Protein AF-A0A969ATQ9-F1 (afdb_monomer_lite)

Secondary structure (DSSP, 8-state):
-HHHHHHHTSHHHHHHHHHHHHHHHHHHHHHHHHHHT-S-S-EEEEETTEEEEEEE-SSEEEEEETTEEEEEEEE-GGGT--EEEEESS--HHHHHHHHHHHHHHHHHHHHHHHTS-------

Foldseek 3Di:
DVVVVVVCPPPVNVVVVVQLVVLVVVVVLLVLLCVLVPPDAWDWDDDPNWIWIWGDPPFKIFIDIPNHTQKIWGHPVVVVDTIDIDGDNDDVVNVVVSVVSSVVSVVVVVVVVVPPDPPDPDD

Structure (mmCIF, N/CA/C/O backbone):
data_AF-A0A969ATQ9-F1
#
_entry.id   AF-A0A969ATQ9-F1
#
loop_
_atom_site.group_PDB
_atom_site.id
_atom_site.type_symbol
_atom_site.label_atom_id
_atom_site.label_alt_id
_atom_site.label_comp_id
_atom_site.label_asym_id
_atom_site.label_entity_id
_atom_site.label_seq_id
_atom_site.pdbx_PDB_ins_code
_atom_site.Cartn_x
_atom_site.Cartn_y
_atom_site.Cartn_z
_atom_site.occupancy
_atom_site.B_iso_or_equiv
_atom_site.auth_seq_id
_atom_site.auth_comp_id
_atom_site.auth_asym_id
_atom_site.auth_atom_id
_atom_site.pdbx_PDB_model_num
ATOM 1 N N . MET A 1 1 ? 30.733 -2.171 -19.144 1.00 54.03 1 MET A N 1
ATOM 2 C CA . MET A 1 1 ? 30.346 -2.532 -17.755 1.00 54.03 1 MET A CA 1
ATOM 3 C C . MET A 1 1 ? 30.387 -1.328 -16.807 1.00 54.03 1 MET A C 1
ATOM 5 O O . MET A 1 1 ? 29.438 -1.162 -16.057 1.00 54.03 1 MET A O 1
ATOM 9 N N . ASN A 1 2 ? 31.402 -0.451 -16.878 1.00 58.47 2 ASN A N 1
ATOM 10 C CA . ASN A 1 2 ? 31.470 0.774 -16.056 1.00 58.47 2 ASN A CA 1
ATOM 11 C C . ASN A 1 2 ? 30.439 1.862 -16.424 1.00 58.47 2 ASN A C 1
ATOM 13 O O . ASN A 1 2 ? 29.992 2.584 -15.541 1.00 58.47 2 ASN A O 1
ATOM 17 N N . GLU A 1 3 ? 30.018 1.957 -17.688 1.00 59.50 3 GLU A N 1
ATOM 18 C CA . GLU A 1 3 ? 29.019 2.951 -18.130 1.00 59.50 3 GLU A CA 1
ATOM 19 C C . GLU A 1 3 ? 27.618 2.668 -17.566 1.00 59.50 3 GLU A C 1
ATOM 21 O O . GLU A 1 3 ? 27.006 3.561 -16.994 1.00 59.50 3 GLU A O 1
ATOM 26 N N . LEU A 1 4 ? 27.177 1.404 -17.576 1.00 60.62 4 LEU A N 1
ATOM 27 C CA . LEU A 1 4 ? 25.918 0.956 -16.956 1.00 60.62 4 LEU A CA 1
ATOM 28 C C . LEU A 1 4 ? 25.851 1.252 -15.447 1.00 60.62 4 LEU A C 1
ATOM 30 O O . LEU A 1 4 ? 24.811 1.640 -14.925 1.00 60.62 4 LEU A O 1
ATOM 34 N N . ILE A 1 5 ? 26.966 1.084 -14.729 1.00 62.25 5 ILE A N 1
ATOM 35 C CA . ILE A 1 5 ? 27.036 1.375 -13.288 1.00 62.25 5 ILE A CA 1
ATOM 36 C C . ILE A 1 5 ? 26.947 2.887 -13.035 1.00 62.25 5 ILE A C 1
ATOM 38 O O . ILE A 1 5 ? 26.362 3.304 -12.037 1.00 62.25 5 ILE A O 1
ATOM 42 N N . ASN A 1 6 ? 27.507 3.708 -13.924 1.00 60.72 6 ASN A N 1
ATOM 43 C CA . ASN A 1 6 ? 27.427 5.164 -13.825 1.00 60.72 6 ASN A CA 1
ATOM 44 C C . ASN A 1 6 ? 26.039 5.699 -14.209 1.00 60.72 6 ASN A C 1
ATOM 46 O O . ASN A 1 6 ? 25.562 6.620 -13.552 1.00 60.72 6 ASN A O 1
ATOM 50 N N . GLU A 1 7 ? 25.356 5.093 -15.184 1.00 62.19 7 GLU A N 1
ATOM 51 C CA . GLU A 1 7 ? 23.954 5.398 -15.512 1.00 62.19 7 GLU A CA 1
ATOM 52 C C . GLU A 1 7 ? 23.001 5.063 -14.361 1.00 62.19 7 GLU A C 1
ATOM 54 O O . GLU A 1 7 ? 22.142 5.868 -14.012 1.00 62.19 7 GLU A O 1
ATOM 59 N N . LEU A 1 8 ? 23.191 3.921 -13.694 1.00 60.22 8 LEU A N 1
ATOM 60 C CA . LEU A 1 8 ? 22.383 3.537 -12.529 1.00 60.22 8 LEU A CA 1
ATOM 61 C C . LEU A 1 8 ? 22.577 4.468 -11.323 1.00 60.22 8 LEU A C 1
ATOM 63 O O . LEU A 1 8 ? 21.691 4.563 -10.478 1.00 60.22 8 LEU A O 1
ATOM 67 N N . LYS A 1 9 ? 23.722 5.154 -11.240 1.00 69.19 9 LYS A N 1
ATOM 68 C CA . LYS A 1 9 ? 24.027 6.138 -10.191 1.00 69.19 9 LYS A CA 1
ATOM 69 C C . LYS A 1 9 ? 23.530 7.544 -10.517 1.00 69.19 9 LYS A C 1
ATOM 71 O O . LYS A 1 9 ? 23.678 8.431 -9.676 1.00 69.19 9 LYS A O 1
ATOM 76 N N . GLN A 1 10 ? 22.964 7.769 -11.704 1.00 81.88 10 GLN A N 1
ATOM 77 C CA . GLN A 1 10 ? 22.382 9.065 -12.024 1.00 81.88 10 GLN A CA 1
ATOM 78 C C . GLN A 1 10 ? 21.208 9.358 -11.077 1.00 81.88 10 GLN A C 1
ATOM 80 O O . GLN A 1 10 ? 20.430 8.446 -10.779 1.00 81.88 10 GLN A O 1
ATOM 85 N N . PRO A 1 11 ? 21.051 10.611 -10.612 1.00 76.75 11 PRO A N 1
ATOM 86 C CA . PRO A 1 11 ? 19.990 10.983 -9.677 1.00 76.75 11 PRO A CA 1
ATOM 87 C C . PRO A 1 11 ? 18.596 10.558 -10.149 1.00 76.75 11 PRO A C 1
ATOM 89 O O . PRO A 1 11 ? 17.841 9.986 -9.370 1.00 76.75 11 PRO A O 1
ATOM 92 N N . GLU A 1 12 ? 18.296 10.739 -11.437 1.00 79.19 12 GLU A N 1
ATOM 93 C CA . GLU A 1 12 ? 17.011 10.359 -12.039 1.00 79.19 12 GLU A CA 1
ATOM 94 C C . GLU A 1 12 ? 16.769 8.843 -12.009 1.00 79.19 12 GLU A C 1
ATOM 96 O O . GLU A 1 12 ? 15.657 8.379 -11.743 1.00 79.19 12 GLU A O 1
ATOM 101 N N . MET A 1 13 ? 17.814 8.043 -12.242 1.00 77.69 13 MET A N 1
ATOM 102 C CA . MET A 1 13 ? 17.712 6.587 -12.164 1.00 77.69 13 MET A CA 1
ATOM 103 C C . MET A 1 13 ? 17.587 6.098 -10.726 1.00 77.69 13 MET A C 1
ATOM 105 O O . MET A 1 13 ? 16.789 5.200 -10.459 1.00 77.69 13 MET A O 1
ATOM 109 N N . MET A 1 14 ? 18.302 6.716 -9.787 1.00 75.81 14 MET A N 1
ATOM 110 C CA . MET A 1 14 ? 18.145 6.435 -8.360 1.00 75.81 14 MET A CA 1
ATOM 111 C C . MET A 1 14 ? 16.742 6.799 -7.868 1.00 75.81 14 MET A C 1
ATOM 113 O O . MET A 1 14 ? 16.139 6.035 -7.117 1.00 75.81 14 MET A O 1
ATOM 117 N N . GLU A 1 15 ? 16.183 7.919 -8.325 1.00 76.88 15 GLU A N 1
ATOM 118 C CA . GLU A 1 15 ? 14.811 8.317 -8.012 1.00 76.88 15 GLU A CA 1
ATOM 119 C C . GLU A 1 15 ? 13.796 7.306 -8.556 1.00 76.88 15 GLU A C 1
ATOM 121 O O . GLU A 1 15 ? 12.925 6.847 -7.816 1.00 76.88 15 GLU A O 1
ATOM 126 N N . ARG A 1 16 ? 13.960 6.864 -9.809 1.00 74.50 16 ARG A N 1
ATOM 127 C CA . ARG A 1 16 ? 13.136 5.793 -10.390 1.00 74.50 16 ARG A CA 1
ATOM 128 C C . ARG A 1 16 ? 13.236 4.489 -9.603 1.00 74.50 16 ARG A C 1
ATOM 130 O O . ARG A 1 16 ? 12.211 3.881 -9.304 1.00 74.50 16 ARG A O 1
ATOM 137 N N . LEU A 1 17 ? 14.442 4.058 -9.238 1.00 77.56 17 LEU A N 1
ATOM 138 C CA . LEU A 1 17 ? 14.642 2.852 -8.429 1.00 77.56 17 LEU A CA 1
ATOM 139 C C . LEU A 1 17 ? 13.975 2.977 -7.054 1.00 77.56 17 LEU A C 1
ATOM 141 O O . LEU A 1 17 ? 13.333 2.029 -6.597 1.00 77.56 17 LEU A O 1
ATOM 145 N N . ASN A 1 18 ? 14.058 4.152 -6.429 1.00 78.00 18 ASN A N 1
ATOM 146 C CA . ASN A 1 18 ? 13.392 4.433 -5.162 1.00 78.00 18 ASN A CA 1
ATOM 147 C C . ASN A 1 18 ? 11.866 4.380 -5.294 1.00 78.00 18 ASN A C 1
ATOM 149 O O . ASN A 1 18 ? 11.220 3.755 -4.457 1.00 78.00 18 ASN A O 1
ATOM 153 N N . GLN A 1 19 ? 11.286 4.947 -6.355 1.00 74.94 19 GLN A N 1
ATOM 154 C CA . GLN A 1 19 ? 9.842 4.871 -6.615 1.00 74.94 19 GLN A CA 1
ATOM 155 C C . GLN A 1 19 ? 9.371 3.422 -6.812 1.00 74.94 19 GLN A C 1
ATOM 157 O O . GLN A 1 19 ? 8.338 3.023 -6.270 1.00 74.94 19 GLN A O 1
ATOM 162 N N . ILE A 1 20 ? 10.151 2.605 -7.530 1.00 75.38 20 ILE A N 1
ATOM 163 C CA . ILE A 1 20 ? 9.865 1.174 -7.721 1.00 75.38 20 ILE A CA 1
ATOM 164 C C . ILE A 1 20 ? 9.907 0.433 -6.380 1.00 75.38 20 ILE A C 1
ATOM 166 O O . ILE A 1 20 ? 8.990 -0.329 -6.060 1.00 75.38 20 ILE A O 1
ATOM 170 N N . ALA A 1 21 ? 10.952 0.657 -5.581 1.00 76.00 21 ALA A N 1
ATOM 171 C CA . ALA A 1 21 ? 11.116 0.025 -4.275 1.00 76.00 21 ALA A CA 1
ATOM 172 C C . ALA A 1 21 ? 10.016 0.449 -3.287 1.00 76.00 21 ALA A C 1
ATOM 174 O O . ALA A 1 21 ? 9.454 -0.383 -2.564 1.00 76.00 21 ALA A O 1
ATOM 175 N N . GLU A 1 22 ? 9.663 1.734 -3.279 1.00 75.44 22 GLU A N 1
ATOM 176 C CA . GLU A 1 22 ? 8.573 2.263 -2.467 1.00 75.44 22 GLU A CA 1
ATOM 177 C C . GLU A 1 22 ? 7.238 1.639 -2.890 1.00 75.44 22 GLU A C 1
ATOM 179 O O . GLU A 1 22 ? 6.455 1.199 -2.044 1.00 75.44 22 GLU A O 1
ATOM 184 N N . GLY A 1 23 ? 7.003 1.502 -4.195 1.00 74.81 23 GLY A N 1
ATOM 185 C CA . GLY A 1 23 ? 5.783 0.901 -4.706 1.00 74.81 23 GLY A CA 1
ATOM 186 C C . GLY A 1 23 ? 5.616 -0.568 -4.367 1.00 74.81 23 GLY A C 1
ATOM 187 O O . GLY A 1 23 ? 4.551 -0.976 -3.900 1.00 74.81 23 GLY A O 1
ATOM 188 N N . GLN A 1 24 ? 6.689 -1.347 -4.489 1.00 78.62 24 GLN A N 1
ATOM 189 C CA . GLN A 1 24 ? 6.706 -2.725 -4.003 1.00 78.62 24 GLN A CA 1
ATOM 190 C C . GLN A 1 24 ? 6.425 -2.797 -2.500 1.00 78.62 24 GLN A C 1
ATOM 192 O O . GLN A 1 24 ? 5.687 -3.674 -2.049 1.00 78.62 24 GLN A O 1
ATOM 197 N N . THR A 1 25 ? 6.988 -1.872 -1.720 1.00 81.81 25 THR A N 1
ATOM 198 C CA . THR A 1 25 ? 6.790 -1.823 -0.268 1.00 81.81 25 THR A CA 1
ATOM 199 C C . THR A 1 25 ? 5.322 -1.594 0.078 1.00 81.81 25 THR A C 1
ATOM 201 O O . THR A 1 25 ? 4.761 -2.357 0.865 1.00 81.81 25 THR A O 1
ATOM 204 N N . TRP A 1 26 ? 4.680 -0.596 -0.531 1.00 79.25 26 TRP A N 1
ATOM 205 C CA . TRP A 1 26 ? 3.278 -0.272 -0.262 1.00 79.25 26 TRP A CA 1
ATOM 206 C C . TRP A 1 26 ? 2.310 -1.344 -0.747 1.00 79.25 26 TRP A C 1
ATOM 208 O O . TRP A 1 26 ? 1.397 -1.704 -0.007 1.00 79.25 26 TRP A O 1
ATOM 218 N N . PHE A 1 27 ? 2.538 -1.901 -1.937 1.00 78.69 27 PHE A N 1
ATOM 219 C CA . PHE A 1 27 ? 1.718 -2.989 -2.463 1.00 78.69 27 PHE A CA 1
ATOM 220 C C . PHE A 1 27 ? 1.771 -4.219 -1.549 1.00 78.69 27 PHE A C 1
ATOM 222 O O . PHE A 1 27 ? 0.739 -4.713 -1.096 1.00 78.69 27 PHE A O 1
ATOM 229 N N . ASN A 1 28 ? 2.978 -4.654 -1.173 1.00 79.94 28 ASN A N 1
ATOM 230 C CA . ASN A 1 28 ? 3.152 -5.788 -0.268 1.00 79.94 28 ASN A CA 1
ATOM 231 C C . ASN A 1 28 ? 2.588 -5.507 1.132 1.00 79.94 28 ASN A C 1
ATOM 233 O O . ASN A 1 28 ? 2.060 -6.413 1.776 1.00 79.94 28 ASN A O 1
ATOM 237 N N . LEU A 1 29 ? 2.710 -4.273 1.630 1.00 78.94 29 LEU A N 1
ATOM 238 C CA . LEU A 1 29 ? 2.159 -3.881 2.925 1.00 78.94 29 LEU A CA 1
ATOM 239 C C . LEU A 1 29 ? 0.628 -3.910 2.907 1.00 78.94 29 LEU A C 1
ATOM 241 O O . LEU A 1 29 ? 0.034 -4.457 3.832 1.00 78.94 29 LEU A O 1
ATOM 245 N N . GLY A 1 30 ? -0.010 -3.388 1.859 1.00 76.44 30 GLY A N 1
ATOM 246 C CA . GLY A 1 30 ? -1.464 -3.424 1.731 1.00 76.44 30 GLY A CA 1
ATOM 247 C C . GLY A 1 30 ? -2.014 -4.838 1.574 1.00 76.44 30 GLY A C 1
ATOM 248 O O . GLY A 1 30 ? -2.958 -5.190 2.276 1.00 76.44 30 GLY A O 1
ATOM 249 N N . LEU A 1 31 ? -1.373 -5.687 0.761 1.00 75.62 31 LEU A N 1
ATOM 250 C CA . LEU A 1 31 ? -1.747 -7.103 0.667 1.00 75.62 31 LEU A CA 1
ATOM 251 C C . LEU A 1 31 ? -1.633 -7.817 2.018 1.00 75.62 31 LEU A C 1
ATOM 253 O O . LEU A 1 31 ? -2.562 -8.509 2.422 1.00 75.62 31 LEU A O 1
ATOM 257 N N . LYS A 1 32 ? -0.539 -7.599 2.761 1.00 74.88 32 LYS A N 1
ATOM 258 C CA . LYS A 1 32 ? -0.376 -8.164 4.112 1.00 74.88 32 LYS A CA 1
ATOM 259 C C . LYS A 1 32 ? -1.458 -7.681 5.069 1.00 74.88 32 LYS A C 1
ATOM 261 O O . LYS A 1 32 ? -1.962 -8.472 5.858 1.00 74.88 32 LYS A O 1
ATOM 266 N N . LEU A 1 33 ? -1.812 -6.397 5.020 1.00 73.62 33 LEU A N 1
ATOM 267 C CA . LEU A 1 33 ? -2.891 -5.848 5.841 1.00 73.62 33 LEU A CA 1
ATOM 268 C C . LEU A 1 33 ? -4.237 -6.510 5.523 1.00 73.62 33 LEU A C 1
ATOM 270 O O . LEU A 1 33 ? -4.994 -6.777 6.454 1.00 73.62 33 LEU A O 1
ATOM 274 N N . LEU A 1 34 ? -4.511 -6.801 4.249 1.00 71.56 34 LEU A N 1
ATOM 275 C CA . LEU A 1 34 ? -5.732 -7.475 3.804 1.00 71.56 34 LEU A CA 1
ATOM 276 C C . LEU A 1 34 ? -5.765 -8.953 4.205 1.00 71.56 34 LEU A C 1
ATOM 278 O O . LEU A 1 34 ? -6.737 -9.401 4.807 1.00 71.56 34 LEU A O 1
ATOM 282 N N . GLU A 1 35 ? -4.688 -9.693 3.943 1.00 70.50 35 GLU A N 1
ATOM 283 C CA . GLU A 1 35 ? -4.559 -11.109 4.309 1.00 70.50 35 GLU A CA 1
ATOM 284 C C . GLU A 1 35 ? -4.715 -11.306 5.826 1.00 70.50 35 GLU A C 1
ATOM 286 O O . GLU A 1 35 ? -5.451 -12.177 6.291 1.00 70.50 35 GLU A O 1
ATOM 291 N N . GLN A 1 36 ? -4.080 -10.440 6.619 1.00 65.19 36 GLN A N 1
ATOM 292 C CA . GLN A 1 36 ? -4.098 -10.511 8.081 1.00 65.19 36 GLN A CA 1
ATOM 293 C C . GLN A 1 36 ? -5.390 -9.971 8.713 1.00 65.19 36 GLN A C 1
ATOM 295 O O . GLN A 1 36 ? -5.660 -10.266 9.879 1.00 65.19 36 GLN A O 1
ATOM 300 N N . ALA A 1 37 ? -6.188 -9.188 7.981 1.00 60.06 37 ALA A N 1
ATOM 301 C CA . ALA A 1 37 ? -7.513 -8.750 8.422 1.00 60.06 37 ALA A CA 1
ATOM 302 C C . ALA A 1 37 ? -8.588 -9.843 8.259 1.00 60.06 37 ALA A C 1
ATOM 304 O O . ALA A 1 37 ? -9.698 -9.675 8.765 1.00 60.06 37 ALA A O 1
ATOM 305 N N . GLY A 1 38 ? -8.249 -10.967 7.616 1.00 48.66 38 GLY A N 1
ATOM 306 C CA . GLY A 1 38 ? -9.200 -11.981 7.178 1.00 48.66 38 GLY A CA 1
ATOM 307 C C . GLY A 1 38 ? -9.902 -11.513 5.906 1.00 48.66 38 GLY A C 1
ATOM 308 O O . GLY A 1 38 ? -10.359 -10.373 5.836 1.00 48.66 38 GLY A O 1
ATOM 309 N N . GLN A 1 39 ? -9.975 -12.382 4.896 1.00 46.41 39 GLN A N 1
ATOM 310 C CA . GLN A 1 39 ? -10.693 -12.133 3.644 1.00 46.41 39 GLN A CA 1
ATOM 311 C C . GLN A 1 39 ? -12.176 -11.833 3.920 1.00 46.41 39 GLN A C 1
ATOM 313 O O . GLN A 1 39 ? -13.029 -12.715 3.943 1.00 46.41 39 GLN A O 1
ATOM 318 N N . ARG A 1 40 ? -12.484 -10.565 4.158 1.00 40.09 40 ARG A N 1
ATOM 319 C CA . ARG A 1 40 ? -13.779 -9.959 3.888 1.00 40.09 40 ARG A CA 1
ATOM 320 C C . ARG A 1 40 ? -13.476 -8.787 2.980 1.00 40.09 40 ARG A C 1
ATOM 322 O O . ARG A 1 40 ? -12.660 -7.938 3.338 1.00 40.09 40 ARG A O 1
ATOM 329 N N . GLU A 1 41 ? -14.054 -8.825 1.788 1.00 39.91 41 GLU A N 1
ATOM 330 C CA . GLU A 1 41 ? -14.054 -7.711 0.848 1.00 39.91 41 GLU A CA 1
ATOM 331 C C . GLU A 1 41 ? -14.325 -6.414 1.619 1.00 39.91 41 GLU A C 1
ATOM 333 O O . GLU A 1 41 ? -15.332 -6.293 2.314 1.00 39.91 41 GLU A O 1
ATOM 338 N N . GLY A 1 42 ? -13.367 -5.489 1.566 1.00 51.66 42 GLY A N 1
ATOM 339 C CA . GLY A 1 42 ? -13.509 -4.162 2.143 1.00 51.66 42 GLY A CA 1
ATOM 340 C C . GLY A 1 42 ? -13.529 -4.086 3.671 1.00 51.66 42 GLY A C 1
ATOM 341 O O . GLY A 1 42 ? -14.571 -3.858 4.284 1.00 51.66 42 GLY A O 1
ATOM 342 N N . ASN A 1 43 ? -12.364 -4.173 4.316 1.00 56.56 43 ASN A N 1
ATOM 343 C CA . ASN A 1 43 ? -12.280 -3.983 5.765 1.00 56.56 43 ASN A CA 1
ATOM 344 C C . ASN A 1 43 ? -11.830 -2.562 6.135 1.00 56.56 43 ASN A C 1
ATOM 346 O O . ASN A 1 43 ? -10.660 -2.186 6.053 1.00 56.56 43 ASN A O 1
ATOM 350 N N . MET A 1 44 ? -12.813 -1.792 6.597 1.00 54.97 44 MET A N 1
ATOM 351 C CA . MET A 1 44 ? -12.714 -0.437 7.127 1.00 54.97 44 MET A CA 1
ATOM 352 C C . MET A 1 44 ? -12.003 -0.419 8.495 1.00 54.97 44 MET A C 1
ATOM 354 O O . MET A 1 44 ? -12.448 -1.056 9.451 1.00 54.97 44 MET A O 1
ATOM 358 N N . LYS A 1 45 ? -10.907 0.334 8.634 1.00 59.66 45 LYS A N 1
ATOM 359 C CA . LYS A 1 45 ? -10.157 0.488 9.890 1.00 59.66 45 LYS A CA 1
ATOM 360 C C . LYS A 1 45 ? -10.081 1.954 10.305 1.00 59.66 45 LYS A C 1
ATOM 362 O O . LYS A 1 45 ? -9.429 2.773 9.662 1.00 59.66 45 LYS A O 1
ATOM 367 N N . ARG A 1 46 ? -10.726 2.285 11.425 1.00 53.12 46 ARG A N 1
ATOM 368 C CA . ARG A 1 46 ? -10.760 3.646 11.979 1.00 53.12 46 ARG A CA 1
ATOM 369 C C . ARG A 1 46 ? -9.595 3.892 12.933 1.00 53.12 46 ARG A C 1
ATOM 371 O O . ARG A 1 46 ? -9.436 3.171 13.915 1.00 53.12 46 ARG A O 1
ATOM 378 N N . ILE A 1 47 ? -8.783 4.914 12.663 1.00 56.91 47 ILE A N 1
ATOM 379 C CA . ILE A 1 47 ? -7.610 5.293 13.459 1.00 56.91 47 IL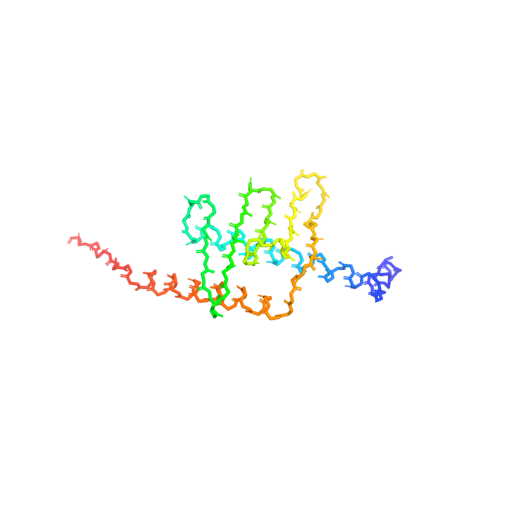E A CA 1
ATOM 380 C C . ILE A 1 47 ? -7.506 6.811 13.553 1.00 56.91 47 ILE A C 1
ATOM 382 O O . ILE A 1 47 ? -7.488 7.509 12.545 1.00 56.91 47 ILE A O 1
ATOM 386 N N . ARG A 1 48 ? -7.400 7.323 14.789 1.00 57.72 48 ARG A N 1
ATOM 387 C CA . ARG A 1 48 ? -7.297 8.767 15.089 1.00 57.72 48 ARG A CA 1
ATOM 388 C C . ARG A 1 48 ? -8.431 9.599 14.465 1.00 57.72 48 ARG A C 1
ATOM 390 O O . ARG A 1 48 ? -8.203 10.691 13.966 1.00 57.72 48 ARG A O 1
ATOM 397 N N . GLY A 1 49 ? -9.649 9.057 14.451 1.00 63.88 49 GLY A N 1
ATOM 398 C CA . GLY A 1 49 ? -10.817 9.717 13.858 1.00 63.88 49 GLY A CA 1
ATOM 399 C C . GLY A 1 49 ? -10.914 9.603 12.334 1.00 63.88 49 GLY A C 1
ATOM 400 O O . GLY A 1 49 ? -12.001 9.824 11.813 1.00 63.88 49 GLY A O 1
ATOM 401 N N . GLN A 1 50 ? -9.848 9.179 11.649 1.00 69.38 50 GLN A N 1
ATOM 402 C CA . GLN A 1 50 ? -9.844 8.927 10.211 1.00 69.38 50 GLN A CA 1
ATOM 403 C C . GLN A 1 50 ? -10.127 7.460 9.911 1.00 69.38 50 GLN A C 1
ATOM 405 O O . GLN A 1 50 ? -9.659 6.565 10.619 1.00 69.38 50 GLN A O 1
ATOM 410 N N . THR A 1 51 ? -10.885 7.208 8.857 1.00 77.81 51 THR A N 1
ATOM 411 C CA . THR A 1 51 ? -11.252 5.859 8.443 1.00 77.81 51 THR A CA 1
ATOM 412 C C . THR A 1 51 ? -10.441 5.474 7.220 1.00 77.81 51 THR A C 1
ATOM 414 O O . THR A 1 51 ? -10.577 6.104 6.178 1.00 77.81 51 THR A O 1
ATOM 417 N N . TYR A 1 52 ? -9.602 4.447 7.342 1.00 82.31 52 TYR A N 1
ATOM 418 C CA . TYR A 1 52 ? -8.867 3.887 6.214 1.00 82.31 52 TYR A CA 1
ATOM 419 C C . TYR A 1 52 ? -9.574 2.646 5.704 1.00 82.31 52 TYR A C 1
ATOM 421 O O . TYR A 1 52 ? -9.978 1.793 6.493 1.00 82.31 52 TYR A O 1
ATOM 429 N N . PHE A 1 53 ? -9.681 2.525 4.394 1.00 81.12 53 PHE A N 1
ATOM 430 C CA . PHE A 1 53 ? -10.220 1.346 3.742 1.00 81.12 53 PHE A CA 1
ATOM 431 C C . PHE A 1 53 ? -9.210 0.847 2.723 1.00 81.12 53 PHE A C 1
ATOM 433 O O . PHE A 1 53 ? -8.595 1.640 2.012 1.00 81.12 53 PHE A O 1
ATOM 440 N N . LEU A 1 54 ? -8.992 -0.463 2.717 1.00 82.94 54 LEU A N 1
ATOM 441 C CA . LEU A 1 54 ? -8.106 -1.115 1.772 1.00 82.94 54 LEU A CA 1
ATOM 442 C C . LEU A 1 54 ? -8.940 -2.079 0.938 1.00 82.94 54 LEU A C 1
ATOM 444 O O . LEU A 1 54 ? -9.727 -2.852 1.485 1.00 82.94 54 LEU A O 1
ATOM 448 N N . GLU A 1 55 ? -8.723 -2.040 -0.366 1.00 79.88 55 GLU A N 1
ATOM 449 C CA . GLU A 1 55 ? -9.347 -2.924 -1.339 1.00 79.88 55 GLU A CA 1
ATOM 450 C C . GLU A 1 55 ? -8.266 -3.544 -2.215 1.00 79.88 55 GLU A C 1
ATOM 452 O O . GLU A 1 55 ? -7.272 -2.894 -2.543 1.00 79.88 55 GLU A O 1
ATOM 457 N N . SER A 1 56 ? -8.436 -4.812 -2.572 1.00 80.81 56 SER A N 1
ATOM 458 C CA . SER A 1 56 ? -7.573 -5.481 -3.536 1.00 80.81 56 SER A CA 1
ATOM 459 C C . SER A 1 56 ? -8.362 -6.539 -4.282 1.00 80.81 56 SER A C 1
ATOM 461 O O . SER A 1 56 ? -9.121 -7.289 -3.673 1.00 80.81 56 SER A O 1
ATOM 463 N N . ASP A 1 57 ? -8.108 -6.638 -5.580 1.00 78.31 57 ASP A N 1
ATOM 464 C CA . ASP A 1 57 ? -8.571 -7.723 -6.450 1.00 78.31 57 ASP A CA 1
ATOM 465 C C . ASP A 1 57 ? -7.483 -8.808 -6.652 1.00 78.31 57 ASP A C 1
ATOM 467 O O . ASP A 1 57 ? -7.594 -9.678 -7.515 1.00 78.31 57 ASP A O 1
ATOM 471 N N . GLY A 1 58 ? -6.390 -8.748 -5.878 1.00 72.88 58 GLY A N 1
ATOM 472 C CA . GLY A 1 58 ? -5.214 -9.614 -6.011 1.00 72.88 58 GLY A CA 1
ATOM 473 C C . GLY A 1 58 ? -4.189 -9.159 -7.060 1.00 72.88 58 GLY A C 1
ATOM 474 O O . GLY A 1 58 ? -3.050 -9.628 -7.027 1.00 72.88 58 GLY A O 1
ATOM 475 N N . GLN A 1 59 ? -4.544 -8.235 -7.954 1.00 82.19 59 GLN A N 1
ATOM 476 C CA . GLN A 1 59 ? -3.643 -7.610 -8.927 1.00 82.19 59 GLN A CA 1
ATOM 477 C C . GLN A 1 59 ? -3.443 -6.110 -8.668 1.00 82.19 59 GLN A C 1
ATOM 479 O O . GLN A 1 59 ? -2.424 -5.544 -9.056 1.00 82.19 59 GLN A O 1
ATOM 484 N N . SER A 1 60 ? -4.370 -5.465 -7.982 1.00 84.31 60 SER A N 1
ATOM 485 C CA . SER A 1 60 ? -4.350 -4.063 -7.610 1.00 84.31 60 SER A CA 1
ATOM 486 C C . SER A 1 60 ? -4.580 -3.904 -6.110 1.00 84.31 60 SER A C 1
ATOM 488 O O . SER A 1 60 ? -5.075 -4.802 -5.430 1.00 84.31 60 SER A O 1
ATOM 490 N N . LEU A 1 61 ? -4.154 -2.769 -5.576 1.00 85.44 61 LEU A N 1
ATOM 491 C CA . LEU A 1 61 ? -4.382 -2.341 -4.207 1.00 85.44 61 LEU A CA 1
ATOM 492 C C . LEU A 1 61 ? -4.850 -0.891 -4.248 1.00 85.44 61 LEU A C 1
ATOM 494 O O . LEU A 1 61 ? -4.134 -0.027 -4.754 1.00 85.44 61 LEU A O 1
ATOM 498 N N . LEU A 1 62 ? -5.999 -0.618 -3.648 1.00 87.50 62 LEU A N 1
ATOM 499 C CA . LEU A 1 62 ? -6.519 0.722 -3.434 1.00 87.50 62 LEU A CA 1
ATOM 500 C C . LEU A 1 62 ? -6.545 1.022 -1.935 1.00 87.50 62 LEU A C 1
ATOM 502 O O . LEU A 1 62 ? -7.014 0.218 -1.131 1.00 87.50 62 LEU A O 1
ATOM 506 N N . ILE A 1 63 ? -6.039 2.194 -1.559 1.00 87.69 63 ILE A N 1
ATOM 507 C CA . ILE A 1 63 ? -6.119 2.721 -0.199 1.00 87.69 63 ILE A CA 1
ATOM 508 C C . ILE A 1 63 ? -6.978 3.977 -0.236 1.00 87.69 63 ILE A C 1
ATOM 510 O O . ILE A 1 63 ? -6.657 4.947 -0.929 1.00 87.69 63 ILE A O 1
ATOM 514 N N . MET A 1 64 ? -8.042 3.966 0.555 1.00 88.31 64 MET A N 1
ATOM 515 C CA . MET A 1 64 ? -8.949 5.087 0.738 1.00 88.31 64 MET A CA 1
ATOM 516 C C . MET A 1 64 ? -8.868 5.630 2.163 1.00 88.31 64 MET A C 1
ATOM 518 O O . MET A 1 64 ? -8.619 4.888 3.115 1.00 88.31 64 MET A O 1
ATOM 522 N N . ARG A 1 65 ? -9.100 6.933 2.308 1.00 89.25 65 ARG A N 1
ATOM 523 C CA . ARG A 1 65 ? -9.188 7.650 3.582 1.00 89.25 65 ARG A CA 1
ATOM 524 C C . ARG A 1 65 ? -10.460 8.486 3.578 1.00 89.25 65 ARG A C 1
ATOM 526 O O . ARG A 1 65 ? -10.583 9.395 2.763 1.00 89.25 65 ARG A O 1
ATOM 533 N N . ASN A 1 66 ? -11.386 8.181 4.484 1.00 86.38 66 ASN A N 1
ATOM 534 C CA . ASN A 1 66 ? -12.735 8.756 4.531 1.00 86.38 66 ASN A CA 1
ATOM 535 C C . ASN A 1 66 ? -13.422 8.669 3.152 1.00 86.38 66 ASN A C 1
ATOM 537 O O . ASN A 1 66 ? -13.839 9.683 2.600 1.00 86.38 66 ASN A O 1
ATOM 541 N N . ASP A 1 67 ? -13.419 7.461 2.576 1.00 84.56 67 ASP A N 1
ATOM 542 C CA . ASP A 1 67 ? -14.015 7.115 1.273 1.00 84.56 67 ASP A CA 1
ATOM 543 C C . ASP A 1 67 ? -13.419 7.837 0.050 1.00 84.56 67 ASP A C 1
ATOM 545 O O . ASP A 1 67 ? -13.953 7.760 -1.053 1.00 84.56 67 ASP A O 1
ATOM 549 N N . LYS A 1 68 ? -12.271 8.508 0.217 1.00 89.25 68 LYS A N 1
ATOM 550 C CA . LYS A 1 68 ? -11.515 9.113 -0.885 1.00 89.25 68 LYS A CA 1
ATOM 551 C C . LYS A 1 68 ? -10.258 8.310 -1.202 1.00 89.25 68 LYS A C 1
ATOM 553 O O . LYS A 1 68 ? -9.506 8.006 -0.272 1.00 89.25 68 LYS A O 1
ATOM 558 N N . PRO A 1 69 ? -9.977 7.999 -2.477 1.00 89.94 69 PRO A N 1
ATOM 559 C CA . PRO A 1 69 ? -8.768 7.286 -2.862 1.00 89.94 69 PRO A CA 1
ATOM 560 C C . PRO A 1 69 ? -7.535 8.166 -2.639 1.00 89.94 69 PRO A C 1
ATOM 562 O O . PRO A 1 69 ? -7.427 9.271 -3.162 1.00 89.94 69 PRO A O 1
ATOM 565 N N . ILE A 1 70 ? -6.594 7.672 -1.836 1.00 91.44 70 ILE A N 1
ATOM 566 C CA . ILE A 1 70 ? -5.348 8.384 -1.519 1.00 91.44 70 ILE A CA 1
ATOM 567 C C . ILE A 1 70 ? -4.129 7.718 -2.155 1.00 91.44 70 ILE A C 1
ATOM 569 O O . ILE A 1 70 ? -3.145 8.392 -2.464 1.00 91.44 70 ILE A O 1
ATOM 573 N N . PHE A 1 71 ? -4.193 6.409 -2.402 1.00 90.69 71 PHE A N 1
ATOM 574 C CA . PHE A 1 71 ? -3.115 5.665 -3.039 1.00 90.69 71 PHE A CA 1
ATOM 575 C C . PHE A 1 71 ? -3.642 4.463 -3.820 1.00 90.69 71 PHE A C 1
ATOM 577 O O . PHE A 1 71 ? -4.563 3.787 -3.370 1.00 90.69 71 PHE A O 1
ATOM 584 N N . HIS A 1 72 ? -3.027 4.186 -4.965 1.00 89.69 72 HIS A N 1
ATOM 585 C CA . HIS A 1 72 ? -3.297 3.007 -5.775 1.00 89.69 72 HIS A CA 1
ATOM 586 C C . HIS A 1 72 ? -1.983 2.345 -6.197 1.00 89.69 72 HIS A C 1
ATOM 588 O O . HIS A 1 72 ? -1.003 3.029 -6.505 1.00 89.69 72 HIS A O 1
ATOM 594 N N . ALA A 1 73 ? -1.959 1.018 -6.227 1.00 88.25 73 ALA A N 1
ATOM 595 C CA . ALA A 1 73 ? -0.849 0.239 -6.752 1.00 88.25 73 ALA A CA 1
ATOM 596 C C . ALA A 1 73 ? -1.353 -0.928 -7.603 1.00 88.25 73 ALA A C 1
ATOM 598 O O . ALA A 1 73 ? -2.369 -1.533 -7.280 1.00 88.25 73 ALA A O 1
ATOM 599 N N . SER A 1 74 ? -0.626 -1.276 -8.661 1.00 87.88 74 SER A N 1
ATOM 600 C CA . SER A 1 74 ? -0.953 -2.400 -9.543 1.00 87.88 74 SER A CA 1
ATOM 601 C C . SER A 1 74 ? 0.265 -3.279 -9.781 1.00 87.88 74 SER A C 1
ATOM 603 O O . SER A 1 74 ? 1.356 -2.783 -10.060 1.00 87.88 74 SER A O 1
ATOM 605 N N . ASP A 1 75 ? 0.075 -4.590 -9.701 1.00 87.94 75 ASP A N 1
ATOM 606 C CA . ASP A 1 75 ? 1.090 -5.600 -9.949 1.00 87.94 75 ASP A CA 1
ATOM 607 C C . ASP A 1 75 ? 1.095 -6.030 -11.421 1.00 87.94 75 ASP A C 1
ATOM 609 O O . ASP A 1 75 ? 0.282 -6.841 -11.881 1.00 87.94 75 ASP A O 1
ATOM 613 N N . GLU A 1 76 ? 2.054 -5.494 -12.175 1.00 86.06 76 GLU A N 1
ATOM 614 C CA . GLU A 1 76 ? 2.282 -5.869 -13.571 1.00 86.06 76 GLU A CA 1
ATOM 615 C C . GLU A 1 76 ? 3.393 -6.916 -13.738 1.00 86.06 76 GLU A C 1
ATOM 617 O O . GLU A 1 76 ? 3.752 -7.258 -14.867 1.00 86.06 76 GLU A O 1
ATOM 622 N N . ARG A 1 77 ? 3.934 -7.479 -12.647 1.00 82.31 77 ARG A N 1
ATOM 623 C CA . ARG A 1 77 ? 5.085 -8.402 -12.712 1.00 82.31 77 ARG A CA 1
ATOM 624 C C . ARG A 1 77 ? 4.792 -9.664 -13.517 1.00 82.31 77 ARG A C 1
ATOM 626 O O . ARG A 1 77 ? 5.670 -10.164 -14.211 1.00 82.31 77 ARG A O 1
ATOM 633 N N . LYS A 1 78 ? 3.539 -10.139 -13.514 1.00 80.56 78 LYS A N 1
ATOM 634 C CA . LYS A 1 78 ? 3.099 -11.280 -14.344 1.00 80.56 78 LYS A CA 1
ATOM 635 C C . LYS A 1 78 ? 3.245 -11.034 -15.853 1.00 80.56 78 LYS A C 1
ATOM 637 O O . LYS A 1 78 ? 3.264 -11.991 -16.615 1.00 80.56 78 LYS A O 1
ATOM 642 N N . LYS A 1 79 ? 3.345 -9.773 -16.282 1.00 85.00 79 LYS A N 1
ATOM 643 C CA . LYS A 1 79 ? 3.538 -9.359 -17.680 1.00 85.00 79 LYS A CA 1
ATOM 644 C C . LYS A 1 79 ? 4.978 -8.889 -17.954 1.00 85.00 79 LYS A C 1
ATOM 646 O O . LYS A 1 79 ? 5.217 -8.232 -18.958 1.00 85.00 79 LYS A O 1
ATOM 651 N N . GLY A 1 80 ? 5.919 -9.175 -17.047 1.00 78.44 80 GLY A N 1
ATOM 652 C CA . GLY A 1 80 ? 7.301 -8.683 -17.117 1.00 78.44 80 GLY A CA 1
ATOM 653 C C . GLY A 1 80 ? 7.479 -7.226 -16.671 1.00 78.44 80 GLY A C 1
ATOM 654 O O . GLY A 1 80 ? 8.550 -6.661 -16.864 1.00 78.44 80 GLY A O 1
ATOM 655 N N . GLY A 1 81 ? 6.442 -6.609 -16.091 1.00 84.31 81 GLY A N 1
ATOM 656 C CA . GLY A 1 81 ? 6.479 -5.239 -15.583 1.00 84.31 81 GLY A CA 1
ATOM 657 C C . GLY A 1 81 ? 6.937 -5.128 -14.125 1.00 84.31 81 GLY A C 1
ATOM 658 O O . GLY A 1 81 ? 7.472 -6.059 -13.524 1.00 84.31 81 GLY A O 1
ATOM 659 N N . ILE A 1 82 ? 6.680 -3.963 -13.537 1.00 82.75 82 ILE A N 1
ATOM 660 C CA . ILE A 1 82 ? 6.941 -3.645 -12.126 1.00 82.75 82 ILE A CA 1
ATOM 661 C C . ILE A 1 82 ? 5.624 -3.426 -11.377 1.00 82.75 82 ILE A C 1
ATOM 663 O O . ILE A 1 82 ? 4.548 -3.390 -11.971 1.00 82.75 82 ILE A O 1
ATOM 667 N N . VAL A 1 83 ? 5.706 -3.235 -10.063 1.00 84.81 83 VAL A N 1
ATOM 668 C CA . VAL A 1 83 ? 4.582 -2.650 -9.331 1.00 84.81 83 VAL A CA 1
ATOM 669 C C . VAL A 1 83 ? 4.502 -1.175 -9.706 1.00 84.81 83 VAL A C 1
ATOM 671 O O . VAL A 1 83 ? 5.430 -0.417 -9.426 1.00 84.81 83 VAL A O 1
ATOM 674 N N . ARG A 1 84 ? 3.405 -0.773 -10.346 1.00 84.88 84 ARG A N 1
ATOM 675 C CA . ARG A 1 84 ? 3.126 0.635 -10.628 1.00 84.88 84 ARG A CA 1
ATOM 676 C C . ARG A 1 84 ? 2.404 1.247 -9.450 1.00 84.88 84 ARG A C 1
ATOM 678 O O . ARG A 1 84 ? 1.474 0.645 -8.924 1.00 84.88 84 ARG A O 1
ATOM 685 N N . THR A 1 85 ? 2.800 2.451 -9.069 1.00 84.94 85 THR A N 1
ATOM 686 C CA . THR A 1 85 ? 2.120 3.218 -8.031 1.00 84.94 85 THR A CA 1
ATOM 687 C C . THR A 1 85 ? 1.574 4.514 -8.568 1.00 84.94 85 THR A C 1
ATOM 689 O O . THR A 1 85 ? 2.164 5.167 -9.425 1.00 84.94 85 THR A O 1
ATOM 692 N N . HIS A 1 86 ? 0.434 4.896 -8.017 1.00 86.56 86 HIS A N 1
ATOM 693 C CA . HIS A 1 86 ? -0.159 6.191 -8.228 1.00 86.56 86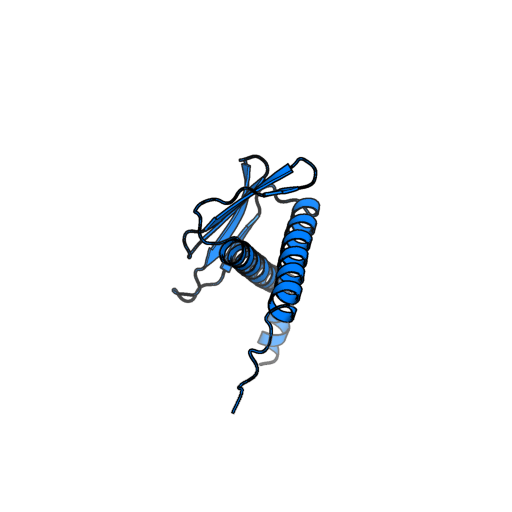 HIS A CA 1
ATOM 694 C C . HIS A 1 86 ? -0.491 6.795 -6.867 1.00 86.56 86 HIS A C 1
ATOM 696 O O . HIS A 1 86 ? -1.414 6.366 -6.166 1.00 86.56 86 HIS A O 1
ATOM 702 N N . ARG A 1 87 ? 0.326 7.772 -6.470 1.00 85.69 87 ARG A N 1
ATOM 703 C CA . ARG A 1 87 ? 0.110 8.565 -5.265 1.00 85.69 87 ARG A CA 1
ATOM 704 C C . ARG A 1 87 ? -0.863 9.686 -5.616 1.00 85.69 87 ARG A C 1
ATOM 706 O O . ARG A 1 87 ? -0.525 10.553 -6.411 1.00 85.69 87 ARG A O 1
ATOM 713 N N . MET A 1 88 ? -2.058 9.628 -5.037 1.00 89.94 88 MET A N 1
ATOM 714 C CA . MET A 1 88 ? -3.073 10.673 -5.164 1.00 89.94 88 MET A CA 1
ATOM 715 C C . MET A 1 88 ? -2.877 11.648 -3.995 1.00 89.94 88 MET A C 1
ATOM 717 O O . MET A 1 88 ? -1.821 12.260 -3.870 1.00 89.94 88 MET A O 1
ATOM 721 N N . GLU A 1 89 ? -3.825 11.729 -3.064 1.00 91.31 89 GLU A N 1
ATOM 722 C CA . GLU A 1 89 ? -3.756 12.639 -1.912 1.00 91.31 89 GLU A CA 1
ATOM 723 C C . GLU A 1 89 ? -3.042 12.047 -0.677 1.00 91.31 89 GLU A C 1
ATOM 725 O O . GLU A 1 89 ? -3.183 12.565 0.435 1.00 91.31 89 GLU A O 1
ATOM 730 N N . MET A 1 90 ? -2.296 10.944 -0.826 1.00 88.69 90 MET A N 1
ATOM 731 C CA . MET A 1 90 ? -1.599 10.317 0.303 1.00 88.69 90 MET A CA 1
ATOM 732 C C . MET A 1 90 ? -0.507 11.237 0.861 1.00 88.69 90 MET A C 1
ATOM 734 O O . MET A 1 90 ? 0.475 11.567 0.194 1.00 88.69 90 MET A O 1
ATOM 738 N N . THR A 1 91 ? -0.643 11.598 2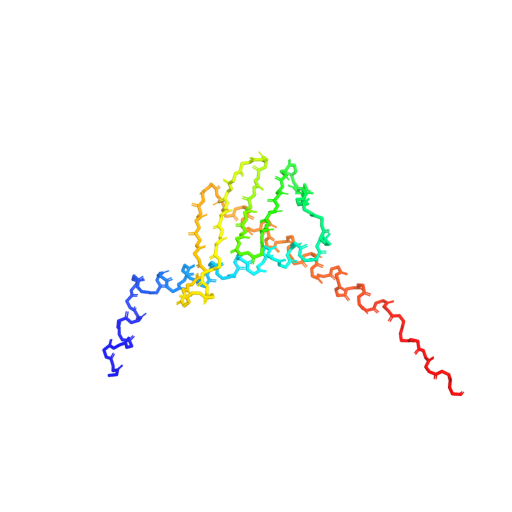.129 1.00 89.75 91 THR A N 1
ATOM 739 C CA . THR A 1 91 ? 0.294 12.423 2.898 1.00 89.75 91 THR A CA 1
ATOM 740 C C . THR A 1 91 ? 1.337 11.562 3.619 1.00 89.75 91 THR A C 1
ATOM 742 O O . THR A 1 91 ? 1.147 10.361 3.817 1.00 89.75 91 THR A O 1
ATOM 745 N N . GLU A 1 92 ? 2.432 12.168 4.081 1.00 87.38 92 GLU A N 1
ATOM 746 C CA . GLU A 1 92 ? 3.404 11.482 4.954 1.00 87.38 92 GLU A CA 1
ATOM 747 C C . GLU A 1 92 ? 2.770 10.993 6.270 1.00 87.38 92 GLU A C 1
ATOM 749 O O . GLU A 1 92 ? 3.136 9.942 6.803 1.00 87.38 92 GLU A O 1
ATOM 754 N N . GLY A 1 93 ? 1.768 11.719 6.780 1.00 86.44 93 GLY A N 1
ATOM 755 C CA . GLY A 1 93 ? 0.992 11.312 7.951 1.00 86.44 93 GLY A CA 1
ATOM 756 C C . GLY A 1 93 ? 0.218 10.011 7.720 1.00 86.44 93 GLY A C 1
ATOM 757 O O . GLY A 1 93 ? 0.178 9.153 8.609 1.00 86.44 93 GLY A O 1
ATOM 758 N N . ASP A 1 94 ? -0.337 9.831 6.518 1.00 85.81 94 ASP A N 1
ATOM 759 C CA . ASP A 1 94 ? -1.017 8.594 6.118 1.00 85.81 94 ASP A CA 1
ATOM 760 C C . ASP A 1 94 ? -0.016 7.446 6.011 1.00 85.81 94 ASP A C 1
ATOM 762 O O . ASP A 1 94 ? -0.253 6.371 6.556 1.00 85.81 94 ASP A O 1
ATOM 766 N N . GLN A 1 95 ? 1.144 7.691 5.390 1.00 86.12 95 GLN A N 1
ATOM 767 C CA . GLN A 1 95 ? 2.211 6.697 5.287 1.00 86.12 95 GLN A CA 1
ATOM 768 C C . GLN A 1 95 ? 2.650 6.197 6.669 1.00 86.12 95 GLN A C 1
ATOM 770 O O . GLN A 1 95 ? 2.694 4.990 6.922 1.00 86.12 95 GLN A O 1
ATOM 775 N N . LYS A 1 96 ? 2.939 7.118 7.595 1.00 86.31 96 LYS A N 1
ATOM 776 C CA . LYS A 1 96 ? 3.310 6.763 8.969 1.00 86.31 96 LYS A CA 1
ATOM 777 C C . LYS A 1 96 ? 2.203 5.9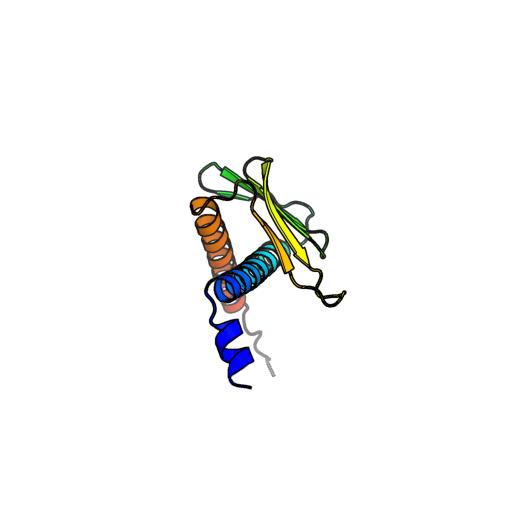61 9.649 1.00 86.31 96 LYS A C 1
ATOM 779 O O . LYS A 1 96 ? 2.474 4.921 10.241 1.00 86.31 96 LYS A O 1
ATOM 784 N N . THR A 1 97 ? 0.956 6.404 9.506 1.00 84.75 97 THR A N 1
ATOM 785 C CA . THR A 1 97 ? -0.201 5.722 10.092 1.00 84.75 97 THR A CA 1
ATOM 786 C C . THR A 1 97 ? -0.332 4.297 9.557 1.00 84.75 97 THR A C 1
ATOM 788 O O . THR A 1 97 ? -0.415 3.363 10.347 1.00 84.75 97 THR A O 1
ATOM 791 N N . LEU A 1 98 ? -0.287 4.095 8.239 1.00 82.12 98 LEU A N 1
ATOM 792 C CA . LEU A 1 98 ? -0.385 2.774 7.610 1.00 82.12 98 LEU A CA 1
ATOM 793 C C . LEU A 1 98 ? 0.753 1.833 8.040 1.00 82.12 98 LEU A C 1
ATOM 795 O O . LEU A 1 98 ? 0.508 0.649 8.287 1.00 82.12 98 LEU A O 1
ATOM 799 N N . ARG A 1 99 ? 1.979 2.348 8.203 1.00 84.06 99 ARG A N 1
ATOM 800 C CA . ARG A 1 99 ? 3.110 1.575 8.747 1.00 84.06 99 ARG A CA 1
ATOM 801 C C . ARG A 1 99 ? 2.879 1.167 10.200 1.00 84.06 99 ARG A C 1
ATOM 803 O O . ARG A 1 99 ? 3.037 -0.010 10.522 1.00 84.06 99 ARG A O 1
ATOM 810 N N . ASP A 1 100 ? 2.428 2.092 11.047 1.00 83.56 100 ASP A N 1
ATOM 811 C CA . ASP A 1 100 ? 2.098 1.805 12.448 1.00 83.56 100 ASP A CA 1
ATOM 812 C C . ASP A 1 100 ? 1.004 0.725 12.554 1.00 83.56 100 ASP A C 1
ATOM 814 O O . ASP A 1 100 ? 1.057 -0.146 13.428 1.00 83.56 100 ASP A O 1
ATOM 818 N N . ILE A 1 101 ? 0.013 0.738 11.650 1.00 79.06 101 ILE A N 1
ATOM 819 C CA . ILE A 1 101 ? -1.023 -0.305 11.574 1.00 79.06 101 ILE A CA 1
ATOM 820 C C . ILE A 1 101 ? -0.404 -1.665 11.286 1.00 79.06 101 ILE A C 1
ATOM 822 O O . ILE A 1 101 ? -0.721 -2.633 11.983 1.00 79.06 101 ILE A O 1
ATOM 826 N N . ALA A 1 102 ? 0.431 -1.737 10.249 1.00 77.19 102 ALA A N 1
ATOM 827 C CA . ALA A 1 102 ? 1.064 -2.977 9.825 1.00 77.19 102 ALA A CA 1
ATOM 828 C C . ALA A 1 102 ? 1.935 -3.556 10.945 1.00 77.19 102 ALA A C 1
ATOM 830 O O . ALA A 1 102 ? 1.838 -4.746 11.249 1.00 77.19 102 ALA A O 1
ATOM 831 N N . GLN A 1 103 ? 2.703 -2.706 11.630 1.00 81.56 103 GLN A N 1
ATOM 832 C CA . GLN A 1 103 ? 3.536 -3.124 12.752 1.00 81.56 103 GLN A CA 1
ATOM 833 C C . GLN A 1 103 ? 2.703 -3.667 13.922 1.00 81.56 103 GLN A C 1
ATOM 835 O O . GLN A 1 103 ? 2.958 -4.776 14.395 1.00 81.56 103 GLN A O 1
ATOM 840 N N . ARG A 1 104 ? 1.660 -2.946 14.359 1.00 78.12 104 ARG A N 1
ATOM 841 C CA . ARG A 1 104 ? 0.780 -3.408 15.452 1.00 78.12 104 ARG A CA 1
ATOM 842 C C . ARG A 1 104 ? 0.097 -4.734 15.123 1.00 78.12 104 ARG A C 1
ATOM 844 O O . ARG A 1 104 ? -0.089 -5.572 16.005 1.00 78.12 104 ARG A O 1
ATOM 851 N N . LEU A 1 105 ? -0.296 -4.926 13.863 1.00 72.50 105 LEU A N 1
ATOM 852 C CA . LEU A 1 105 ? -0.914 -6.169 13.405 1.00 72.50 105 LEU A CA 1
ATOM 853 C C . LEU A 1 105 ? 0.086 -7.332 13.469 1.00 72.50 105 LEU A C 1
ATOM 855 O O . LEU A 1 105 ? -0.228 -8.384 14.027 1.00 72.50 105 LEU A O 1
ATOM 859 N N . GLN A 1 106 ? 1.316 -7.108 13.005 1.00 74.50 106 GLN A N 1
ATOM 860 C CA . GLN A 1 106 ? 2.398 -8.087 13.077 1.00 74.50 106 GLN A CA 1
ATOM 861 C C . GLN A 1 106 ? 2.758 -8.460 14.526 1.00 74.50 106 GLN A C 1
ATOM 863 O O . GLN A 1 106 ? 2.956 -9.637 14.835 1.00 74.50 106 GLN A O 1
ATOM 868 N N . GLU A 1 107 ? 2.821 -7.485 15.432 1.00 78.56 107 GLU A N 1
ATOM 869 C CA . GLU A 1 107 ? 3.084 -7.718 16.856 1.00 78.56 107 GLU A CA 1
ATOM 870 C C . GLU A 1 107 ? 1.969 -8.537 17.518 1.00 78.56 107 GLU A C 1
ATOM 872 O O . GLU A 1 107 ? 2.258 -9.501 18.233 1.00 78.56 107 GLU A O 1
ATOM 877 N N . ARG A 1 108 ? 0.697 -8.228 17.226 1.00 73.81 108 ARG A N 1
ATOM 878 C CA . ARG A 1 108 ? -0.454 -9.001 17.721 1.00 73.81 108 ARG A CA 1
ATOM 879 C C . ARG A 1 108 ? -0.393 -10.463 17.272 1.00 73.81 108 ARG A C 1
ATOM 881 O O . ARG A 1 108 ? -0.641 -11.358 18.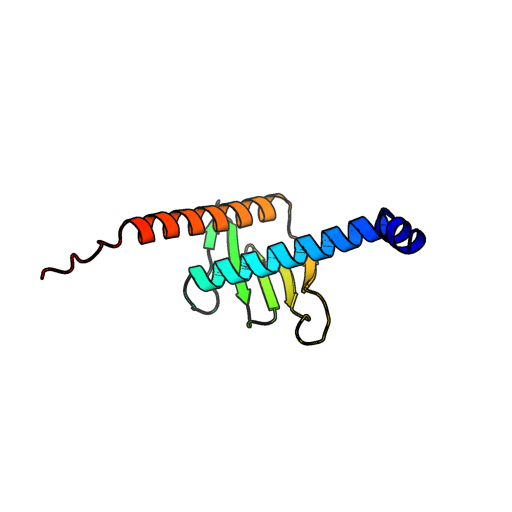080 1.00 73.81 108 ARG A O 1
ATOM 888 N N . LEU A 1 109 ? -0.014 -10.714 16.019 1.00 67.69 109 LEU A N 1
ATOM 889 C CA . LEU A 1 109 ? 0.152 -12.069 15.481 1.00 67.69 109 LEU A CA 1
ATOM 890 C C . LEU A 1 109 ? 1.305 -12.820 16.152 1.00 67.69 109 LEU A C 1
ATOM 892 O O . LEU A 1 109 ? 1.135 -13.972 16.551 1.00 67.69 109 LEU A O 1
ATOM 896 N N . ARG A 1 110 ? 2.458 -12.168 16.353 1.00 74.19 110 ARG A N 1
ATOM 897 C CA . ARG A 1 110 ? 3.588 -12.761 17.093 1.00 74.19 110 ARG A CA 1
ATOM 898 C C . ARG A 1 110 ? 3.184 -13.174 18.508 1.00 74.19 110 ARG A C 1
ATOM 900 O O . ARG A 1 110 ? 3.595 -14.232 18.980 1.00 74.19 110 ARG A O 1
ATOM 907 N N . GLN A 1 111 ? 2.368 -12.366 19.180 1.00 74.88 111 GLN A N 1
ATOM 908 C CA . GLN A 1 111 ? 1.858 -12.692 20.512 1.00 74.88 111 GLN A CA 1
ATOM 909 C C . GLN A 1 111 ? 0.840 -13.842 20.489 1.00 74.88 111 GLN A C 1
ATOM 911 O O . GLN A 1 111 ? 0.875 -14.684 21.384 1.00 74.88 111 GLN A O 1
ATOM 916 N N . GLN A 1 112 ? -0.027 -13.927 19.473 1.00 66.25 112 GLN A N 1
ATOM 917 C CA . GLN A 1 112 ? -0.946 -15.061 19.305 1.00 66.25 112 GLN A CA 1
ATOM 918 C C . GLN A 1 112 ? -0.205 -16.374 19.016 1.00 66.25 112 GLN A C 1
ATOM 920 O O . GLN A 1 112 ? -0.510 -17.386 19.640 1.00 66.25 112 GLN A O 1
ATOM 925 N N . GLN A 1 113 ? 0.814 -16.360 18.150 1.00 62.31 113 GLN A N 1
ATOM 926 C CA . GLN A 1 113 ? 1.617 -17.553 17.849 1.00 62.31 113 GLN A CA 1
ATOM 927 C C . GLN A 1 113 ? 2.401 -18.054 19.069 1.00 62.31 113 GLN A C 1
ATOM 929 O O . GLN A 1 113 ? 2.487 -19.256 19.294 1.00 62.31 113 GLN A O 1
ATOM 934 N N . ARG A 1 114 ? 2.914 -17.144 19.910 1.00 62.00 114 ARG A N 1
ATOM 935 C CA . ARG A 1 114 ? 3.571 -17.502 21.182 1.00 62.00 114 ARG A CA 1
ATOM 936 C C . ARG A 1 114 ? 2.619 -18.093 22.229 1.00 62.00 114 ARG A C 1
ATOM 938 O O . ARG A 1 114 ? 3.094 -18.682 23.192 1.00 62.00 114 ARG A O 1
ATOM 945 N N . ARG A 1 115 ? 1.303 -17.924 22.067 1.00 58.19 115 ARG A N 1
ATOM 946 C CA . ARG A 1 115 ? 0.271 -18.434 22.985 1.00 58.19 115 ARG A CA 1
ATOM 947 C C . ARG A 1 115 ? -0.351 -19.762 22.546 1.00 58.19 115 ARG A C 1
ATOM 949 O O . ARG A 1 115 ? -1.179 -20.284 23.284 1.00 58.19 115 ARG A O 1
ATOM 956 N N . LEU A 1 116 ? 0.032 -20.325 21.396 1.00 55.84 116 LEU A N 1
ATOM 957 C CA . LEU A 1 116 ? -0.356 -21.692 21.039 1.00 55.84 116 LEU A CA 1
ATOM 958 C C . LEU A 1 116 ? 0.368 -22.661 21.989 1.00 55.84 116 LEU A C 1
ATOM 960 O O . LEU A 1 116 ? 1.601 -22.717 21.957 1.00 55.84 116 LEU A O 1
ATOM 964 N N . PRO A 1 117 ? -0.345 -23.413 22.848 1.00 51.81 117 PRO A N 1
ATOM 965 C CA . PRO A 1 117 ? 0.309 -24.409 23.672 1.00 51.81 117 PRO A CA 1
ATOM 966 C C . PRO A 1 117 ? 0.892 -25.463 22.731 1.00 51.81 117 PRO A C 1
ATOM 968 O O . PRO A 1 117 ? 0.182 -26.013 21.886 1.00 51.81 117 PRO A O 1
ATOM 971 N N . ARG A 1 118 ? 2.191 -25.754 22.878 1.00 51.69 118 ARG A N 1
ATOM 972 C CA . ARG A 1 118 ? 2.754 -27.020 22.405 1.00 51.69 118 ARG A CA 1
ATOM 973 C C . ARG A 1 118 ? 1.903 -28.102 23.062 1.00 51.69 118 ARG A C 1
ATOM 975 O O . ARG A 1 118 ? 2.055 -28.336 24.257 1.00 51.69 118 ARG A O 1
ATOM 982 N N . ARG A 1 119 ? 0.951 -28.688 22.326 1.00 48.78 119 ARG A N 1
ATOM 983 C CA . ARG A 1 119 ? 0.282 -29.911 22.765 1.00 48.78 119 ARG A CA 1
ATOM 984 C C . ARG A 1 119 ? 1.406 -30.908 22.992 1.00 48.78 119 ARG A C 1
ATOM 986 O O . ARG A 1 119 ? 2.061 -31.324 22.039 1.00 48.78 119 ARG A O 1
ATOM 993 N N . GLY A 1 120 ? 1.694 -31.158 24.267 1.00 45.38 120 GLY A N 1
ATOM 994 C CA . GLY A 1 120 ? 2.607 -32.200 24.682 1.00 45.38 120 GLY A CA 1
ATOM 995 C C . GLY A 1 120 ? 2.141 -33.483 24.023 1.00 45.38 120 GLY A C 1
ATOM 996 O O . GLY A 1 120 ? 0.975 -33.859 24.134 1.00 45.38 120 GLY A O 1
ATOM 997 N N . ILE A 1 121 ? 3.044 -34.094 23.270 1.00 54.62 121 ILE A N 1
ATOM 998 C CA . ILE A 1 121 ? 2.923 -35.487 22.886 1.00 54.62 121 ILE A CA 1
ATOM 999 C C . ILE A 1 121 ? 3.059 -36.245 24.207 1.00 54.62 121 ILE A C 1
ATOM 1001 O O . ILE A 1 121 ? 4.157 -36.342 24.752 1.00 54.62 121 ILE A O 1
ATOM 1005 N N . SER A 1 122 ? 1.936 -36.669 24.777 1.00 44.66 122 SER A N 1
ATOM 1006 C CA . SER A 1 122 ? 1.938 -37.695 25.813 1.00 44.66 122 SER A CA 1
ATOM 1007 C C . SER A 1 122 ? 2.138 -39.029 25.098 1.00 44.66 122 SER A C 1
ATOM 1009 O O . SER A 1 122 ? 1.259 -39.452 24.346 1.00 44.66 122 SER A O 1
ATOM 1011 N N . LEU A 1 123 ? 3.334 -39.597 25.264 1.00 47.53 123 LEU A N 1
ATOM 1012 C CA . LEU A 1 123 ? 3.638 -41.010 25.025 1.00 47.53 123 LEU A CA 1
ATOM 1013 C C . LEU A 1 123 ? 3.120 -41.845 26.197 1.00 47.53 123 LEU A C 1
ATOM 1015 O O . LEU A 1 123 ? 3.181 -41.325 27.337 1.00 47.53 123 LEU A O 1
#

Radius of gyration: 18.68 Å; chains: 1; bounding box: 46×54×44 Å

Sequence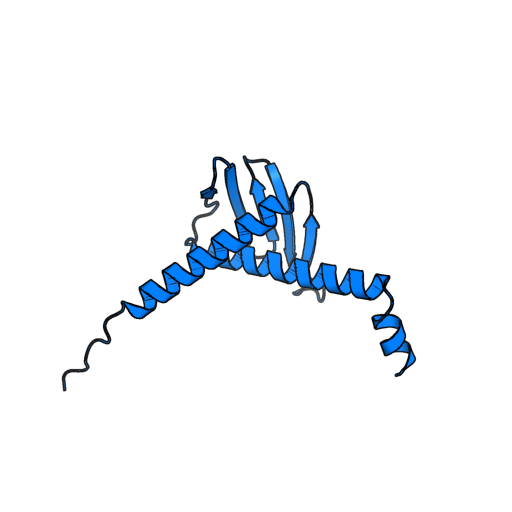 (123 aa):
MNELINELKQPEMMERLNQIAEGQTWFNLGLKLLEQAGQREGNMKRIRGQTYFLESDGQSLLIMRNDKPIFHASDERKKGGIVRTHRMEMTEGDQKTLRDIAQRLQERLRQQQRRLPRRGISL

pLDDT: mean 74.04, std 13.07, range [39.91, 91.44]